Protein AF-G0P465-F1 (afdb_monomer)

InterPro domains:
  IPR036396 Cytochrome P450 superfamily [SSF48264] (34-131)

Foldseek 3Di:
DDDDPVVVVVVVVVVVVVVLVVVVVVVVVVLVVVCVVQPPDPVSVLLVVLVVQLSVLDDPVLVVDPPVVCPDPVVVVSVCSNCVSVVVVVVVVVVVLVVQVVCVVVVVDPLDPDHPDPSSVVVVVVVVCVVVVHPDPPD

Structure (mmCIF, N/CA/C/O backbone):
data_AF-G0P465-F1
#
_entry.id   AF-G0P465-F1
#
loop_
_atom_site.group_PDB
_atom_site.id
_atom_site.type_symbol
_atom_site.label_atom_id
_atom_site.label_alt_id
_atom_site.label_comp_id
_atom_site.label_asym_id
_atom_site.label_entity_id
_atom_site.label_seq_id
_atom_site.pdbx_PDB_ins_code
_atom_site.Cartn_x
_atom_site.Cartn_y
_atom_site.Cartn_z
_atom_site.occupancy
_atom_site.B_iso_or_equiv
_atom_site.auth_seq_id
_atom_site.auth_comp_id
_atom_site.auth_asym_id
_atom_site.auth_atom_id
_atom_site.pdbx_PDB_model_num
ATOM 1 N N . MET A 1 1 ? -2.241 23.022 -38.444 1.00 48.66 1 MET A N 1
ATOM 2 C CA . MET A 1 1 ? -0.806 22.727 -38.229 1.00 48.66 1 MET A CA 1
ATOM 3 C C . MET A 1 1 ? -0.714 21.461 -37.389 1.00 48.66 1 MET A C 1
ATOM 5 O O . MET A 1 1 ? -1.204 21.468 -36.270 1.00 48.66 1 MET A O 1
ATOM 9 N N . SER A 1 2 ? -0.202 20.361 -37.947 1.00 68.50 2 SER A N 1
ATOM 10 C CA . SER A 1 2 ? -0.048 19.092 -37.220 1.00 68.50 2 SER A CA 1
ATOM 11 C C . SER A 1 2 ? 1.245 19.136 -36.409 1.00 68.50 2 SER A C 1
ATOM 13 O O . SER A 1 2 ? 2.313 19.324 -36.987 1.00 68.50 2 SER A O 1
ATOM 15 N N . VAL A 1 3 ? 1.161 18.987 -35.086 1.00 65.38 3 VAL A N 1
ATOM 16 C CA . VAL A 1 3 ? 2.350 18.898 -34.224 1.00 65.38 3 VAL A CA 1
ATOM 17 C C . VAL A 1 3 ? 3.104 17.604 -34.569 1.00 65.38 3 VAL A C 1
ATOM 19 O O . VAL A 1 3 ? 2.461 16.554 -34.671 1.00 65.38 3 VAL A O 1
ATOM 22 N N . PRO A 1 4 ? 4.435 17.637 -34.765 1.00 76.94 4 PRO A N 1
ATOM 23 C CA . PRO A 1 4 ? 5.204 16.438 -35.068 1.00 76.94 4 PRO A CA 1
ATOM 24 C C . PRO A 1 4 ? 5.060 15.392 -33.947 1.00 76.94 4 PRO A C 1
ATOM 26 O O . PRO A 1 4 ? 5.138 15.761 -32.769 1.00 76.94 4 PRO A O 1
ATOM 29 N N . PRO A 1 5 ? 4.916 14.091 -34.267 1.00 69.69 5 PRO A N 1
ATOM 30 C CA . PRO A 1 5 ? 4.766 13.025 -33.270 1.00 69.69 5 PRO A CA 1
ATOM 31 C C . PRO A 1 5 ? 5.869 13.033 -32.204 1.00 69.69 5 PRO A C 1
ATOM 33 O O . PRO A 1 5 ? 5.610 12.788 -31.031 1.00 69.69 5 PRO A O 1
ATOM 36 N N . LEU A 1 6 ? 7.089 13.397 -32.603 1.00 64.69 6 LEU A N 1
ATOM 37 C CA . LEU A 1 6 ? 8.269 13.454 -31.743 1.00 64.69 6 LEU A CA 1
ATOM 38 C C . LEU A 1 6 ? 8.163 14.538 -30.653 1.00 64.69 6 LEU A C 1
ATOM 40 O O . LEU A 1 6 ? 8.525 14.304 -29.504 1.00 64.69 6 LEU A O 1
ATOM 44 N N . VAL A 1 7 ? 7.587 15.698 -30.990 1.00 70.50 7 VAL A N 1
ATOM 45 C CA . VAL A 1 7 ? 7.356 16.803 -30.042 1.00 70.50 7 VAL A CA 1
ATOM 46 C C . VAL A 1 7 ? 6.254 16.430 -29.050 1.00 70.50 7 VAL A C 1
ATOM 48 O O . VAL A 1 7 ? 6.378 16.692 -27.856 1.00 70.50 7 VAL A O 1
ATOM 51 N N . ARG A 1 8 ? 5.207 15.742 -29.521 1.00 67.00 8 ARG A N 1
ATOM 52 C CA . ARG A 1 8 ? 4.121 15.244 -28.666 1.00 67.00 8 ARG A CA 1
ATOM 53 C C . ARG A 1 8 ? 4.623 14.215 -27.646 1.00 67.00 8 ARG A C 1
ATOM 55 O O . ARG A 1 8 ? 4.277 14.319 -26.475 1.00 67.00 8 ARG A O 1
ATOM 62 N N . MET A 1 9 ? 5.483 13.284 -28.065 1.00 67.75 9 MET A N 1
ATOM 63 C CA . MET A 1 9 ? 6.105 12.315 -27.153 1.00 67.75 9 MET A CA 1
ATOM 64 C C . MET A 1 9 ? 7.031 12.992 -26.137 1.00 67.75 9 MET A C 1
ATOM 66 O O . MET A 1 9 ? 6.984 12.654 -24.959 1.00 67.75 9 MET A O 1
ATOM 70 N N . SER A 1 10 ? 7.814 13.990 -26.559 1.00 73.94 10 SER A N 1
ATOM 71 C CA . SER A 1 10 ? 8.718 14.724 -25.664 1.00 73.94 10 SER A CA 1
ATOM 72 C C . SER A 1 10 ? 7.981 15.499 -24.567 1.00 73.94 10 SER A C 1
ATOM 74 O O . SER A 1 10 ? 8.428 15.494 -23.424 1.00 73.94 10 SER A O 1
ATOM 76 N N . VAL A 1 11 ? 6.864 16.158 -24.895 1.00 73.38 11 VAL A N 1
ATOM 77 C CA . VAL A 1 11 ? 6.063 16.915 -23.915 1.00 73.38 11 VAL A CA 1
ATOM 78 C C . VAL A 1 11 ? 5.332 15.975 -22.955 1.00 73.38 11 VAL A C 1
ATOM 80 O O . VAL A 1 11 ? 5.295 16.224 -21.753 1.00 73.38 11 VAL A O 1
ATOM 83 N N . CYS A 1 12 ? 4.787 14.861 -23.454 1.00 68.44 12 CYS A N 1
ATOM 84 C CA . CYS A 1 12 ? 4.195 13.841 -22.588 1.00 68.44 12 CYS A CA 1
ATOM 85 C C . CYS A 1 12 ? 5.230 13.263 -21.616 1.00 68.44 12 CYS A C 1
ATOM 87 O O . CYS A 1 12 ? 4.923 13.086 -20.440 1.00 68.44 12 CYS A O 1
ATOM 89 N N . LEU A 1 13 ? 6.459 13.031 -22.083 1.00 70.06 13 LEU A N 1
ATOM 90 C CA . LEU A 1 13 ? 7.542 12.520 -21.254 1.00 70.06 13 LEU A CA 1
ATOM 91 C C . LEU A 1 13 ? 7.952 13.505 -20.155 1.00 70.06 13 LEU A C 1
ATOM 93 O O . LEU A 1 13 ? 8.136 13.095 -19.012 1.00 70.06 13 LEU A O 1
ATOM 97 N N . SER A 1 14 ? 8.063 14.798 -20.466 1.00 75.31 14 SER A N 1
ATOM 98 C CA . SER A 1 14 ? 8.484 15.803 -19.486 1.00 75.31 14 SER A CA 1
ATOM 99 C C . SER A 1 14 ? 7.431 16.053 -18.404 1.00 75.31 14 SER A C 1
ATOM 101 O O . SER A 1 14 ? 7.775 16.096 -17.223 1.00 75.31 14 SER A O 1
ATOM 103 N N . VAL A 1 15 ? 6.151 16.163 -18.778 1.00 74.69 15 VAL A N 1
ATOM 104 C CA . VAL A 1 15 ? 5.042 16.325 -17.818 1.00 74.69 15 VAL A CA 1
ATOM 105 C C . VAL A 1 15 ? 4.943 15.102 -16.907 1.00 74.69 15 VAL A C 1
ATOM 107 O O . VAL A 1 15 ? 4.776 15.234 -15.697 1.00 74.69 15 VAL A O 1
ATOM 110 N N . PHE A 1 16 ? 5.109 13.911 -17.476 1.00 69.81 16 PHE A N 1
ATOM 111 C CA . PHE A 1 16 ? 5.054 12.663 -16.733 1.00 69.81 16 PHE A CA 1
ATOM 112 C C . PHE A 1 16 ? 6.233 12.505 -15.759 1.00 69.81 16 PHE A C 1
ATOM 114 O O . PHE A 1 16 ? 6.017 12.235 -14.580 1.00 69.81 16 PHE A O 1
ATOM 121 N N . MET A 1 17 ? 7.471 12.740 -16.210 1.00 71.62 17 MET A N 1
ATOM 122 C CA . MET A 1 17 ? 8.647 12.669 -15.334 1.00 71.62 17 MET A CA 1
ATOM 123 C C . MET A 1 17 ? 8.564 13.686 -14.199 1.00 71.62 17 MET A C 1
ATOM 125 O O . MET A 1 17 ? 8.941 13.378 -13.070 1.00 71.62 17 MET A O 1
ATOM 129 N N . SER A 1 18 ? 8.005 14.868 -14.472 1.00 78.62 18 SER A N 1
ATOM 130 C CA . SER A 1 18 ? 7.715 15.857 -13.437 1.00 78.62 18 SER A CA 1
ATOM 131 C C . SER A 1 18 ? 6.686 15.355 -12.419 1.00 78.62 18 SER A C 1
ATOM 133 O O . SER A 1 18 ? 6.845 15.637 -11.235 1.00 78.62 18 SER A O 1
ATOM 135 N N . GLY A 1 19 ? 5.656 14.622 -12.854 1.00 7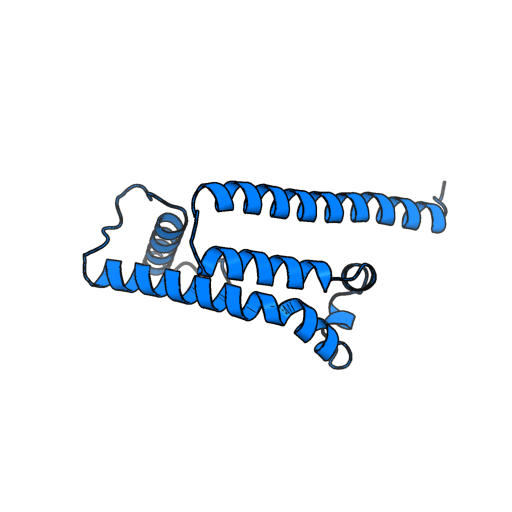6.69 19 GLY A N 1
ATOM 136 C CA . GLY A 1 19 ? 4.655 14.016 -11.973 1.00 76.69 19 GLY A CA 1
ATOM 137 C C . GLY A 1 19 ? 5.212 12.873 -11.121 1.00 76.69 19 GLY A C 1
ATOM 138 O O . GLY A 1 19 ? 4.944 12.798 -9.928 1.00 76.69 19 GLY A O 1
ATOM 139 N N . CYS A 1 20 ? 6.040 12.000 -11.692 1.00 71.50 20 CYS A N 1
ATOM 140 C CA . CYS A 1 20 ? 6.677 10.930 -10.922 1.00 71.50 20 CYS A CA 1
ATOM 141 C C . CYS A 1 20 ? 7.642 11.480 -9.877 1.00 71.50 20 CYS A C 1
ATOM 143 O O . CYS A 1 20 ? 7.604 11.058 -8.726 1.00 71.50 20 CYS A O 1
ATOM 145 N N . LEU A 1 21 ? 8.473 12.452 -10.260 1.00 72.62 21 LEU A N 1
ATOM 146 C CA . LEU A 1 21 ? 9.383 13.109 -9.328 1.00 72.62 21 LEU A CA 1
ATOM 147 C C . LEU A 1 21 ? 8.616 13.832 -8.219 1.00 72.62 21 LEU A C 1
ATOM 149 O O . LEU A 1 21 ? 9.017 13.735 -7.064 1.00 72.62 21 LEU A O 1
ATOM 153 N N . SER A 1 22 ? 7.506 14.507 -8.534 1.00 79.56 22 SER A N 1
ATOM 154 C CA . SER A 1 22 ? 6.717 15.201 -7.515 1.00 79.56 22 SER A CA 1
ATOM 155 C C . SER A 1 22 ? 6.065 14.234 -6.526 1.00 79.56 22 SER A C 1
ATOM 157 O O . SER A 1 22 ? 6.124 14.491 -5.328 1.00 79.56 22 SER A O 1
ATOM 159 N N . VAL A 1 23 ? 5.517 13.105 -6.989 1.00 78.69 23 VAL A N 1
ATOM 160 C CA . VAL A 1 23 ? 4.943 12.073 -6.109 1.00 78.69 23 VAL A CA 1
ATOM 161 C C . VAL A 1 23 ? 6.023 11.429 -5.244 1.00 78.69 23 VAL A C 1
ATOM 163 O O . VAL A 1 23 ? 5.841 11.334 -4.034 1.00 78.69 23 VAL A O 1
ATOM 166 N N . SER A 1 24 ? 7.162 11.039 -5.822 1.00 73.94 24 SER A N 1
ATOM 167 C CA . SER A 1 24 ? 8.259 10.431 -5.059 1.00 73.94 24 SER A CA 1
ATOM 168 C C . SER A 1 24 ? 8.813 11.383 -3.998 1.00 73.94 24 SER A C 1
ATOM 170 O O . SER A 1 24 ? 8.989 10.985 -2.848 1.00 73.94 24 SER A O 1
ATOM 172 N N . LEU A 1 25 ? 9.024 12.657 -4.348 1.00 77.62 25 LEU A N 1
ATOM 173 C CA . LEU A 1 25 ? 9.469 13.683 -3.400 1.00 77.62 25 LEU A CA 1
ATOM 174 C C . LEU A 1 25 ? 8.419 13.950 -2.319 1.00 77.62 25 LEU A C 1
ATOM 176 O O . LEU A 1 25 ? 8.771 14.078 -1.149 1.00 77.62 25 LEU A O 1
ATOM 180 N N . TYR A 1 26 ? 7.137 13.999 -2.689 1.00 82.19 26 TYR A N 1
ATOM 181 C CA . TYR A 1 26 ? 6.044 14.187 -1.740 1.00 82.19 26 TYR A CA 1
ATOM 182 C C . TYR A 1 26 ? 5.981 13.041 -0.729 1.00 82.19 26 TYR A C 1
ATOM 184 O O . TYR A 1 26 ? 6.005 13.291 0.471 1.00 82.19 26 TYR A O 1
ATOM 192 N N . VAL A 1 27 ? 5.983 11.790 -1.197 1.00 80.50 27 VAL A N 1
ATOM 193 C CA . VAL A 1 27 ? 5.951 10.606 -0.326 1.00 80.50 27 VAL A CA 1
ATOM 194 C C . VAL A 1 27 ? 7.168 10.573 0.595 1.00 80.50 27 VAL A C 1
ATOM 196 O O . VAL A 1 27 ? 7.028 10.287 1.784 1.00 80.50 27 VAL A O 1
ATOM 199 N N . GLN A 1 28 ? 8.354 10.904 0.081 1.00 78.88 28 GLN A N 1
ATOM 200 C CA . GLN A 1 28 ? 9.572 10.940 0.883 1.00 78.88 28 GLN A CA 1
ATOM 201 C C . GLN A 1 28 ? 9.519 12.025 1.967 1.00 78.88 28 GLN A C 1
ATOM 203 O O . GLN A 1 28 ? 9.818 11.743 3.127 1.00 78.88 28 GLN A O 1
ATOM 208 N N . MET A 1 29 ? 9.052 13.228 1.625 1.00 80.62 29 MET A N 1
ATOM 209 C CA . MET A 1 29 ? 8.854 14.322 2.579 1.00 80.62 29 MET A CA 1
ATOM 210 C C . MET A 1 29 ? 7.795 13.974 3.641 1.00 80.62 29 MET A C 1
ATOM 212 O O . MET A 1 29 ? 7.987 14.235 4.832 1.00 80.62 29 MET A O 1
ATOM 216 N N . SER A 1 30 ? 6.690 13.339 3.240 1.00 82.88 30 SER A N 1
ATOM 217 C CA . SER A 1 30 ? 5.665 12.849 4.167 1.00 82.88 30 SER A CA 1
ATOM 218 C C . SER A 1 30 ? 6.222 11.793 5.120 1.00 82.88 30 SER A C 1
ATOM 220 O O . SER A 1 30 ? 5.974 11.870 6.320 1.00 82.88 30 SER A O 1
ATOM 222 N N . LEU A 1 31 ? 7.018 10.842 4.624 1.00 80.75 31 LEU A N 1
ATOM 223 C CA . LEU A 1 31 ? 7.659 9.829 5.463 1.00 80.75 31 LEU A CA 1
ATOM 224 C C . LEU A 1 31 ? 8.631 10.448 6.468 1.00 80.75 31 LEU A C 1
ATOM 226 O O . LEU A 1 31 ? 8.641 10.040 7.623 1.00 80.75 31 LEU A O 1
ATOM 230 N N . GLU A 1 32 ? 9.425 11.441 6.076 1.00 80.69 32 GLU A N 1
ATOM 231 C CA . GLU A 1 32 ? 10.311 12.136 7.018 1.00 80.69 32 GLU A CA 1
ATOM 232 C C . GLU A 1 32 ? 9.528 12.878 8.105 1.00 80.69 32 GLU A C 1
ATOM 234 O O . GLU A 1 32 ? 9.887 12.805 9.278 1.00 80.69 32 GLU A O 1
ATOM 239 N N . THR A 1 33 ? 8.407 13.503 7.746 1.00 78.69 33 THR A N 1
ATOM 240 C CA . THR A 1 33 ? 7.524 14.168 8.715 1.00 78.69 33 THR A CA 1
ATOM 241 C C . THR A 1 33 ? 6.925 13.168 9.707 1.00 78.69 33 THR A C 1
ATOM 243 O O . THR A 1 33 ? 6.939 13.399 10.914 1.00 78.69 33 THR A O 1
ATOM 246 N N . ILE A 1 34 ? 6.448 12.019 9.220 1.00 78.06 34 ILE A N 1
ATOM 247 C CA . ILE A 1 34 ? 5.888 10.958 10.070 1.00 78.06 34 ILE A CA 1
ATOM 248 C C . ILE A 1 34 ? 6.989 10.327 10.939 1.00 78.06 34 ILE A C 1
ATOM 250 O O . ILE A 1 34 ? 6.754 10.024 12.105 1.00 78.06 34 ILE A O 1
ATOM 254 N N . SER A 1 35 ? 8.221 10.218 10.436 1.00 76.62 35 SER A N 1
ATOM 255 C CA . SER A 1 35 ? 9.367 9.704 11.199 1.00 76.62 35 SER A CA 1
ATOM 256 C C . SER A 1 35 ? 9.656 10.501 12.470 1.00 76.62 35 SER A C 1
ATOM 258 O O . SER A 1 35 ? 10.175 9.935 13.430 1.00 76.62 35 SER A O 1
ATOM 260 N N . LEU A 1 36 ? 9.338 11.798 12.483 1.00 73.44 36 LEU A N 1
ATOM 261 C CA . LEU A 1 36 ? 9.486 12.644 13.667 1.00 73.44 36 LEU A CA 1
ATOM 262 C C . LEU A 1 36 ? 8.424 12.333 14.729 1.00 73.44 36 LEU A C 1
ATOM 264 O O . LEU A 1 36 ? 8.715 12.426 15.917 1.00 73.44 36 LEU A O 1
ATOM 268 N N . ALA A 1 37 ? 7.220 11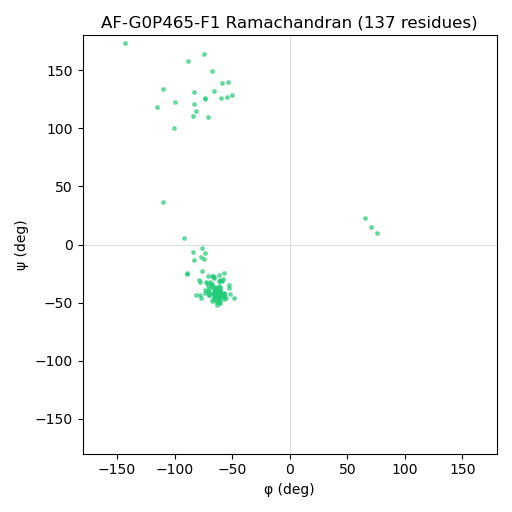.934 14.314 1.00 73.69 37 ALA A N 1
ATOM 269 C CA . ALA A 1 37 ? 6.135 11.561 15.219 1.00 73.69 37 ALA A CA 1
ATOM 270 C C . ALA A 1 37 ? 6.292 10.137 15.789 1.00 73.69 37 ALA A C 1
ATOM 272 O O . ALA A 1 37 ? 5.881 9.882 16.917 1.00 73.69 37 ALA A O 1
ATOM 273 N N . PHE A 1 38 ? 6.911 9.225 15.033 1.00 73.94 38 PHE A N 1
ATOM 274 C CA . PHE A 1 38 ? 7.060 7.803 15.377 1.00 73.94 38 PHE A CA 1
ATOM 275 C C . PHE A 1 38 ? 8.508 7.418 15.724 1.00 73.94 38 PHE A C 1
ATOM 277 O O . PHE A 1 38 ? 8.970 6.329 15.376 1.00 73.94 38 PHE A O 1
ATOM 284 N N . GLN A 1 39 ? 9.254 8.310 16.387 1.00 64.75 39 GLN A N 1
ATOM 285 C CA . GLN A 1 39 ? 10.639 8.028 16.778 1.00 64.75 39 GLN A CA 1
ATOM 286 C C . GLN A 1 39 ? 10.746 6.674 17.506 1.00 64.75 39 GLN A C 1
ATOM 288 O O . GLN A 1 39 ? 10.043 6.432 18.485 1.00 64.75 39 GLN A O 1
ATOM 293 N N . ASN A 1 40 ? 11.671 5.820 17.045 1.00 66.50 40 ASN A N 1
ATOM 294 C CA . ASN A 1 40 ? 11.956 4.480 17.582 1.00 66.50 40 ASN A CA 1
ATOM 295 C C . ASN A 1 40 ? 10.887 3.388 17.337 1.00 66.50 40 ASN A C 1
ATOM 297 O O . ASN A 1 40 ? 10.951 2.325 17.960 1.00 66.50 40 ASN A O 1
ATOM 301 N N . ASP A 1 41 ? 9.934 3.591 16.422 1.00 80.25 41 ASP A N 1
ATOM 302 C CA . ASP A 1 41 ? 8.997 2.533 16.028 1.00 80.25 41 ASP A CA 1
ATOM 303 C C . ASP A 1 41 ? 9.599 1.616 14.944 1.00 80.25 41 ASP A C 1
ATOM 305 O O . ASP A 1 41 ? 9.748 1.979 13.775 1.00 80.25 41 ASP A O 1
ATOM 309 N N . GLN A 1 42 ? 9.891 0.369 15.320 1.00 84.94 42 GLN A N 1
ATOM 310 C CA . GLN A 1 42 ? 10.439 -0.644 14.413 1.00 84.94 42 GLN A CA 1
ATOM 311 C C . GLN A 1 42 ? 9.511 -0.958 13.218 1.00 84.94 42 GLN A C 1
ATOM 313 O O . GLN A 1 42 ? 9.988 -1.314 12.135 1.00 84.94 42 GLN A O 1
ATOM 318 N N . ASN A 1 43 ? 8.187 -0.849 13.381 1.00 82.44 43 ASN A N 1
ATOM 319 C CA . ASN A 1 43 ? 7.247 -1.008 12.271 1.00 82.44 43 ASN A CA 1
ATOM 320 C C . ASN A 1 43 ? 7.332 0.177 11.316 1.00 82.44 43 ASN A C 1
ATOM 322 O O . ASN A 1 43 ? 7.218 -0.025 10.108 1.00 82.44 43 ASN A O 1
ATOM 326 N N . PHE A 1 44 ? 7.560 1.385 11.828 1.00 83.94 44 PHE A N 1
ATOM 327 C CA . PHE A 1 44 ? 7.729 2.563 10.988 1.00 83.94 44 PHE A CA 1
ATOM 328 C C . PHE A 1 44 ? 9.001 2.470 10.131 1.00 83.94 44 PHE A C 1
ATOM 330 O O . PHE A 1 44 ? 8.948 2.684 8.919 1.00 83.94 44 PHE A O 1
ATOM 337 N N . ASP A 1 45 ? 10.120 2.031 10.707 1.00 85.44 45 ASP A N 1
ATOM 338 C CA . ASP A 1 45 ? 11.357 1.812 9.945 1.00 85.44 45 ASP A CA 1
ATOM 339 C C . ASP A 1 45 ? 11.178 0.746 8.855 1.00 85.44 45 ASP A C 1
ATOM 341 O O . ASP A 1 45 ? 11.629 0.893 7.710 1.00 85.44 45 ASP A O 1
ATOM 345 N N . LYS A 1 46 ? 10.460 -0.333 9.183 1.00 86.88 46 LYS A N 1
ATOM 346 C CA . LYS A 1 46 ? 10.133 -1.396 8.229 1.00 86.88 46 LYS A CA 1
ATOM 347 C C . LYS A 1 46 ? 9.157 -0.923 7.144 1.00 86.88 46 LYS A C 1
ATOM 349 O O . LYS A 1 46 ? 9.297 -1.335 5.993 1.00 86.88 46 LYS A O 1
ATOM 354 N N . LEU A 1 47 ? 8.227 -0.028 7.473 1.00 86.06 47 LEU A N 1
ATOM 355 C CA . LEU A 1 47 ? 7.334 0.639 6.523 1.00 86.06 47 LEU A CA 1
ATOM 356 C C . LEU A 1 47 ? 8.115 1.510 5.546 1.00 86.06 47 LEU A C 1
ATOM 358 O O . LEU A 1 47 ? 7.985 1.318 4.338 1.00 86.06 47 LEU A O 1
ATOM 362 N N . LYS A 1 48 ? 8.980 2.391 6.054 1.00 85.62 48 LYS A N 1
ATOM 363 C CA . LYS A 1 48 ? 9.861 3.225 5.232 1.00 85.62 48 LYS A CA 1
ATOM 364 C C . LYS A 1 48 ? 10.716 2.371 4.297 1.00 85.62 48 LYS A C 1
ATOM 366 O O . LYS A 1 48 ? 10.763 2.629 3.100 1.00 85.62 48 LYS A O 1
ATOM 371 N N . THR A 1 49 ? 11.315 1.301 4.820 1.00 88.12 49 THR A N 1
ATOM 372 C CA . THR A 1 49 ? 12.162 0.390 4.037 1.00 88.12 49 THR A CA 1
ATOM 373 C C . THR A 1 49 ? 11.392 -0.305 2.915 1.00 88.12 49 THR A C 1
ATOM 375 O O . THR A 1 49 ? 11.890 -0.402 1.795 1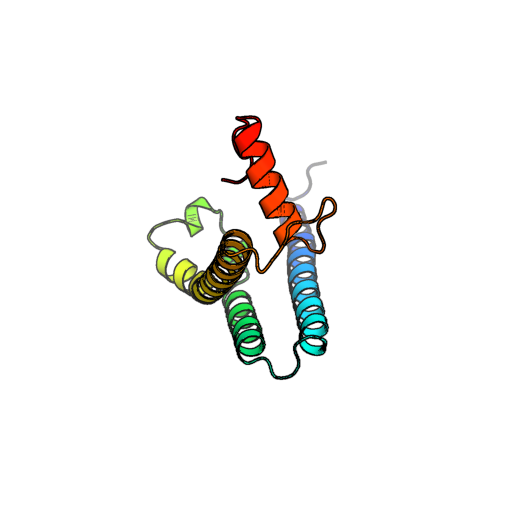.00 88.12 49 THR A O 1
ATOM 378 N N . ASN A 1 50 ? 10.186 -0.808 3.191 1.00 86.62 50 ASN A N 1
ATOM 379 C CA . ASN A 1 50 ? 9.375 -1.474 2.172 1.00 86.62 50 ASN A CA 1
ATOM 380 C C . ASN A 1 50 ? 8.853 -0.490 1.117 1.00 86.62 50 ASN A C 1
ATOM 382 O O . ASN A 1 50 ? 8.864 -0.821 -0.066 1.00 86.62 50 ASN A O 1
ATOM 386 N N . LEU A 1 51 ? 8.475 0.730 1.514 1.00 82.69 51 LEU A N 1
ATOM 387 C CA . LEU A 1 51 ? 8.082 1.783 0.576 1.00 82.69 51 LEU A CA 1
ATOM 388 C C . LEU A 1 51 ? 9.238 2.172 -0.347 1.00 82.69 51 LEU A C 1
ATOM 390 O O . LEU A 1 51 ? 9.069 2.156 -1.564 1.00 82.69 51 LEU A O 1
ATOM 394 N N . SER A 1 52 ? 10.423 2.443 0.207 1.00 83.75 52 SER A N 1
ATOM 395 C CA . SER A 1 52 ? 11.616 2.751 -0.589 1.00 83.75 52 SER A CA 1
ATOM 396 C C . SER A 1 52 ? 11.946 1.628 -1.569 1.00 83.75 52 SER A C 1
ATOM 398 O O . SER A 1 52 ? 12.128 1.901 -2.749 1.00 83.75 52 SER A O 1
ATOM 400 N N . LYS A 1 53 ? 11.912 0.361 -1.132 1.00 84.50 53 LYS A N 1
ATOM 401 C CA . LYS A 1 53 ? 12.131 -0.788 -2.025 1.00 84.50 53 LYS A CA 1
ATOM 402 C C . LYS A 1 53 ? 11.105 -0.869 -3.154 1.00 84.50 53 LYS A C 1
ATOM 404 O O . LYS A 1 53 ? 11.482 -1.182 -4.277 1.00 84.50 53 LYS A O 1
ATOM 409 N N . GLY A 1 54 ? 9.831 -0.587 -2.879 1.00 80.31 54 GLY A N 1
ATOM 410 C CA . GLY A 1 54 ? 8.786 -0.547 -3.905 1.00 80.31 54 GLY A CA 1
ATOM 411 C C . GLY A 1 54 ? 9.063 0.516 -4.972 1.00 80.31 54 GLY A C 1
ATOM 412 O O . GLY A 1 54 ? 8.989 0.218 -6.163 1.00 80.31 54 GLY A O 1
ATOM 413 N N . PHE A 1 55 ? 9.454 1.724 -4.552 1.00 78.06 55 PHE A N 1
ATOM 414 C CA . PHE A 1 55 ? 9.757 2.832 -5.465 1.00 78.06 55 PHE A CA 1
ATOM 415 C C . PHE A 1 55 ? 11.082 2.668 -6.220 1.00 78.06 55 PHE A C 1
ATOM 417 O O . PHE A 1 55 ? 11.152 2.972 -7.409 1.00 78.06 55 PHE A O 1
ATOM 424 N N . GLU A 1 56 ? 12.127 2.156 -5.573 1.00 77.94 56 GLU A N 1
ATOM 425 C CA . GLU A 1 56 ? 13.405 1.845 -6.229 1.00 77.94 56 GLU A CA 1
ATOM 426 C C . GLU A 1 56 ? 13.238 0.732 -7.265 1.00 77.94 56 GLU A C 1
ATOM 428 O O . GLU A 1 56 ? 13.836 0.770 -8.341 1.00 77.94 56 GLU A O 1
ATOM 433 N N . ASN A 1 57 ? 12.373 -0.238 -6.963 1.00 77.38 57 ASN A N 1
ATOM 434 C CA . ASN A 1 57 ? 12.043 -1.302 -7.889 1.00 77.38 57 ASN A CA 1
ATOM 435 C C . ASN A 1 57 ? 11.076 -0.854 -8.983 1.00 77.38 57 ASN A C 1
ATOM 437 O O . ASN A 1 57 ? 10.923 -1.623 -9.921 1.00 77.38 57 ASN A O 1
ATOM 441 N N . THR A 1 58 ? 10.436 0.318 -8.946 1.00 74.06 58 THR A N 1
ATOM 442 C CA . THR A 1 58 ? 9.675 0.829 -10.103 1.00 74.06 58 THR A CA 1
ATOM 443 C C . THR A 1 58 ? 10.606 1.494 -11.110 1.00 74.06 58 THR A C 1
ATOM 445 O O . THR A 1 58 ? 11.216 2.523 -10.839 1.00 74.06 58 THR A O 1
ATOM 448 N N . GLY A 1 59 ? 10.717 0.907 -12.301 1.00 69.44 59 GLY A N 1
ATOM 449 C CA . GLY A 1 59 ? 11.513 1.458 -13.389 1.00 69.44 59 GLY A CA 1
ATOM 450 C C . GLY A 1 59 ? 10.702 2.418 -14.255 1.00 69.44 59 GLY A C 1
ATOM 451 O O . GLY A 1 59 ? 9.483 2.312 -14.360 1.00 69.44 59 GLY A O 1
ATOM 452 N N . PHE A 1 60 ? 11.397 3.311 -14.962 1.00 66.69 60 PHE A N 1
ATOM 453 C CA . PHE A 1 60 ? 10.797 4.217 -15.949 1.00 66.69 60 PHE A CA 1
ATOM 454 C C . PHE A 1 60 ? 9.872 3.479 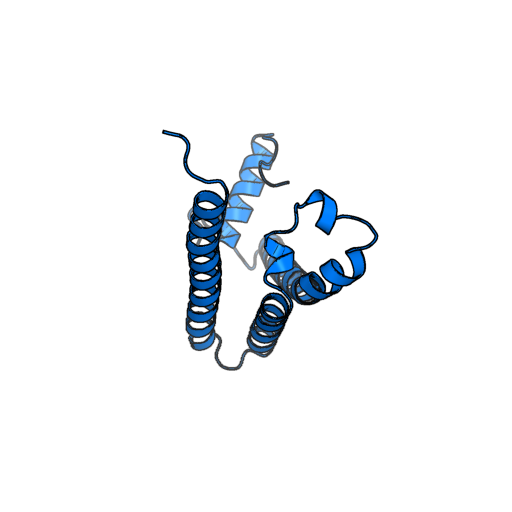-16.931 1.00 66.69 60 PHE A C 1
ATOM 456 O O . PHE A 1 60 ? 8.739 3.895 -17.151 1.00 66.69 60 PHE A O 1
ATOM 463 N N . LEU A 1 61 ? 10.323 2.341 -17.473 1.00 65.31 61 LEU A N 1
ATOM 464 C CA . LEU A 1 61 ? 9.564 1.562 -18.455 1.00 65.31 61 LEU A CA 1
ATOM 465 C C . LEU A 1 61 ? 8.290 0.930 -17.885 1.00 65.31 61 LEU A C 1
ATOM 467 O O . LEU A 1 61 ? 7.344 0.749 -18.646 1.00 65.31 61 LEU A O 1
ATOM 471 N N . ASP A 1 62 ? 8.236 0.637 -16.583 1.00 68.56 62 ASP A N 1
ATOM 472 C CA . ASP A 1 62 ? 7.048 0.036 -15.968 1.00 68.56 62 ASP A CA 1
ATOM 473 C C . ASP A 1 62 ? 5.870 1.009 -15.968 1.00 68.56 62 ASP A C 1
ATOM 475 O O . ASP A 1 62 ? 4.726 0.582 -16.035 1.00 68.56 62 ASP A O 1
ATOM 479 N N . ILE A 1 63 ? 6.129 2.318 -15.958 1.00 67.94 63 ILE A N 1
ATOM 480 C CA . ILE A 1 63 ? 5.060 3.316 -15.890 1.00 67.94 63 ILE A CA 1
ATOM 481 C C . ILE A 1 63 ? 4.554 3.731 -17.283 1.00 67.94 63 ILE A C 1
ATOM 483 O O . ILE A 1 63 ? 3.393 4.104 -17.435 1.00 67.94 63 ILE A O 1
ATOM 487 N N . PHE A 1 64 ? 5.387 3.610 -18.325 1.00 70.19 64 PHE A N 1
ATOM 488 C CA . PHE A 1 64 ? 4.950 3.787 -19.722 1.00 70.19 64 PHE A CA 1
ATOM 489 C C . PHE A 1 64 ? 4.312 2.537 -20.318 1.00 70.19 64 PHE A C 1
ATOM 491 O O . PHE A 1 64 ? 3.716 2.600 -21.396 1.00 70.19 64 PHE A O 1
ATOM 498 N N . CYS A 1 65 ? 4.466 1.394 -19.656 1.00 69.56 65 CYS A N 1
ATOM 499 C CA . CYS A 1 65 ? 3.916 0.152 -20.144 1.00 69.56 65 CYS A CA 1
ATOM 500 C C . CYS A 1 65 ? 2.390 0.164 -19.950 1.00 69.56 65 CYS A C 1
ATOM 502 O O . CYS A 1 65 ? 1.906 0.382 -18.838 1.00 69.56 65 CYS A O 1
ATOM 504 N N . PRO A 1 66 ? 1.595 -0.066 -21.007 1.00 76.88 66 PRO A N 1
ATOM 505 C CA . PRO A 1 66 ? 0.156 -0.199 -20.864 1.00 76.88 66 PRO A CA 1
ATOM 506 C C . PRO A 1 66 ? -0.208 -1.263 -19.820 1.00 76.88 66 PRO A C 1
ATOM 508 O O . PRO A 1 66 ? 0.380 -2.345 -19.798 1.00 76.88 66 PRO A O 1
ATOM 511 N N . VAL A 1 67 ? -1.231 -0.989 -19.004 1.00 73.50 67 VAL A N 1
ATOM 512 C CA . VAL A 1 67 ? -1.650 -1.860 -17.886 1.00 73.50 67 VAL A CA 1
ATOM 513 C C . VAL A 1 67 ? -1.890 -3.309 -18.328 1.00 73.50 67 VAL A C 1
ATOM 515 O O . VAL A 1 67 ? -1.500 -4.236 -17.627 1.00 73.50 67 VAL A O 1
ATOM 518 N N . HIS A 1 68 ? -2.439 -3.524 -19.526 1.00 77.50 68 HIS A N 1
ATOM 519 C CA . HIS A 1 68 ? -2.677 -4.863 -20.076 1.00 77.50 68 HIS A CA 1
ATOM 520 C C . HIS A 1 68 ? -1.387 -5.653 -20.369 1.00 77.50 68 HIS A C 1
ATOM 522 O O . HIS A 1 68 ? -1.391 -6.880 -20.300 1.00 77.50 68 HIS A O 1
ATOM 528 N N . ILE A 1 69 ? -0.283 -4.969 -20.686 1.00 81.00 69 ILE A N 1
ATOM 529 C CA . ILE A 1 69 ? 1.028 -5.599 -20.878 1.00 81.00 69 ILE A CA 1
ATOM 530 C C . ILE A 1 69 ? 1.632 -5.918 -19.513 1.00 81.00 69 ILE A C 1
ATOM 532 O O . ILE A 1 69 ? 2.058 -7.050 -19.291 1.00 81.00 69 ILE A O 1
ATOM 536 N N . LEU A 1 70 ? 1.584 -4.972 -18.572 1.00 74.88 70 LEU A N 1
ATOM 537 C CA . LEU A 1 70 ? 2.062 -5.180 -17.202 1.00 74.88 70 LEU A CA 1
ATOM 538 C C . LEU A 1 70 ? 1.358 -6.354 -16.511 1.00 74.88 70 LEU A C 1
ATOM 540 O O . LEU A 1 70 ? 2.017 -7.165 -15.873 1.00 74.88 70 LEU A O 1
ATOM 544 N N . GLN A 1 71 ? 0.039 -6.478 -16.685 1.00 77.19 71 GLN A N 1
ATOM 545 C CA . GLN A 1 71 ? -0.783 -7.557 -16.120 1.00 77.19 71 GLN A CA 1
ATOM 546 C C . GLN A 1 71 ? -0.636 -8.898 -16.854 1.00 77.19 71 GLN A C 1
ATOM 548 O O . GLN A 1 71 ? -1.249 -9.898 -16.470 1.00 77.19 71 GLN A O 1
ATOM 553 N N . SER A 1 72 ? 0.151 -8.951 -17.930 1.00 85.81 72 SER A N 1
ATOM 554 C CA . SER A 1 72 ? 0.387 -10.202 -18.639 1.00 85.81 72 SER A CA 1
ATOM 555 C C . SER A 1 72 ? 1.189 -11.179 -17.775 1.00 85.81 72 SER A C 1
ATOM 557 O O . SER A 1 72 ? 2.062 -10.804 -16.991 1.00 85.81 72 SER A O 1
ATOM 559 N N . LYS A 1 73 ? 0.952 -12.482 -17.969 1.00 84.31 73 LYS A N 1
ATOM 560 C CA . LYS A 1 73 ? 1.652 -13.544 -17.224 1.00 84.31 73 LYS A CA 1
ATOM 561 C C . LYS A 1 73 ? 3.180 -13.483 -17.367 1.00 84.31 73 LYS A C 1
ATOM 563 O O . LYS A 1 73 ? 3.880 -13.981 -16.493 1.00 84.31 73 LYS A O 1
ATOM 568 N N . TRP A 1 74 ? 3.692 -12.883 -18.444 1.00 84.19 74 TRP A N 1
ATOM 569 C CA . TRP A 1 74 ? 5.127 -12.764 -18.704 1.00 84.19 74 TRP A CA 1
ATOM 570 C C . TRP A 1 74 ? 5.801 -11.660 -17.877 1.00 84.19 74 TRP A C 1
ATOM 572 O O . TRP A 1 74 ? 6.940 -11.846 -17.470 1.00 84.19 74 TRP A O 1
ATOM 582 N N . LEU A 1 75 ? 5.105 -10.560 -17.563 1.00 84.06 75 LEU A N 1
ATOM 583 C CA . LEU A 1 75 ? 5.615 -9.510 -16.664 1.00 84.06 75 LEU A CA 1
ATOM 584 C C . LEU A 1 75 ? 5.228 -9.735 -15.199 1.00 84.06 75 LEU A C 1
ATOM 586 O O . LEU A 1 75 ? 5.559 -8.915 -14.345 1.00 84.06 75 LEU A O 1
ATOM 590 N N . LYS A 1 76 ? 4.591 -10.865 -14.875 1.00 83.25 76 LYS A N 1
ATOM 591 C CA . LYS A 1 76 ? 4.187 -11.166 -13.500 1.00 83.25 76 LYS A CA 1
ATOM 592 C C . LYS A 1 76 ? 5.369 -11.148 -12.527 1.00 83.25 76 LYS A C 1
ATOM 594 O O . LYS A 1 76 ? 5.270 -10.523 -11.485 1.00 83.25 76 LYS A O 1
ATOM 599 N N . TRP A 1 77 ? 6.517 -11.721 -12.898 1.00 84.69 77 TRP A N 1
ATOM 600 C CA . TRP A 1 77 ? 7.727 -11.689 -12.057 1.00 84.69 77 TRP A CA 1
ATOM 601 C C . TRP A 1 77 ? 8.193 -10.257 -11.739 1.00 84.69 77 TRP A C 1
ATOM 603 O O . TRP A 1 77 ? 8.744 -10.000 -10.671 1.00 84.69 77 TRP A O 1
ATOM 613 N N . ARG A 1 78 ? 7.961 -9.319 -12.667 1.00 83.62 78 ARG A N 1
ATOM 614 C CA . ARG A 1 78 ? 8.317 -7.908 -12.528 1.00 83.62 78 ARG A CA 1
ATOM 615 C C . ARG A 1 78 ? 7.325 -7.172 -11.633 1.00 83.62 78 ARG A C 1
ATOM 617 O O . ARG A 1 78 ? 7.757 -6.408 -10.773 1.00 83.62 78 ARG A O 1
ATOM 624 N N . GLN A 1 79 ? 6.027 -7.426 -11.818 1.00 82.12 79 GLN A N 1
ATOM 625 C CA . GLN A 1 79 ? 4.977 -6.919 -10.935 1.00 82.12 79 GLN A CA 1
ATOM 626 C C . GLN A 1 79 ? 5.159 -7.433 -9.509 1.00 82.12 79 GLN A C 1
ATOM 628 O O . GLN A 1 79 ? 5.158 -6.630 -8.583 1.00 82.12 79 GLN A O 1
ATOM 633 N N . ASP A 1 80 ? 5.393 -8.732 -9.337 1.00 83.88 80 ASP A N 1
ATOM 634 C CA . ASP A 1 80 ? 5.604 -9.344 -8.027 1.00 83.88 80 ASP A CA 1
ATOM 635 C C . ASP A 1 80 ? 6.792 -8.668 -7.311 1.00 83.88 80 ASP A C 1
ATOM 637 O O . ASP A 1 80 ? 6.670 -8.283 -6.155 1.00 83.88 80 ASP A O 1
ATOM 641 N N . ALA A 1 81 ? 7.901 -8.387 -8.006 1.00 83.38 81 ALA A N 1
ATOM 642 C CA . ALA A 1 81 ? 9.049 -7.676 -7.424 1.00 83.38 81 ALA A CA 1
ATOM 643 C C . ALA A 1 81 ? 8.766 -6.210 -7.017 1.00 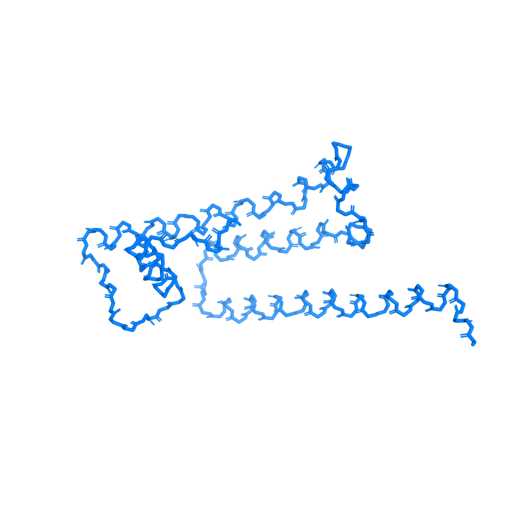83.38 81 ALA A C 1
ATOM 645 O O . ALA A 1 81 ? 9.426 -5.682 -6.118 1.00 83.38 81 ALA A O 1
ATOM 646 N N . ILE A 1 82 ? 7.816 -5.542 -7.683 1.00 83.12 82 ILE A N 1
ATOM 647 C CA . ILE A 1 82 ? 7.388 -4.169 -7.362 1.00 83.12 82 ILE A CA 1
ATOM 648 C C . ILE A 1 82 ? 6.393 -4.168 -6.199 1.00 83.12 82 ILE A C 1
ATOM 650 O O . ILE A 1 82 ? 6.492 -3.326 -5.309 1.00 83.12 82 ILE A O 1
ATOM 654 N N . PHE A 1 83 ? 5.433 -5.096 -6.210 1.00 84.06 83 PHE A N 1
ATOM 655 C CA . PHE A 1 83 ? 4.303 -5.104 -5.283 1.00 84.06 83 PHE A CA 1
ATOM 656 C C . PHE A 1 83 ? 4.565 -5.874 -3.986 1.00 84.06 83 PHE A C 1
ATOM 658 O O . PHE A 1 83 ? 3.992 -5.514 -2.963 1.00 84.06 83 PHE A O 1
ATOM 665 N N . GLN A 1 84 ? 5.483 -6.844 -3.972 1.00 87.38 84 GLN A N 1
ATOM 666 C CA . GLN A 1 84 ? 5.800 -7.634 -2.775 1.00 87.38 84 GLN A CA 1
ATOM 667 C C . GLN A 1 84 ? 6.113 -6.779 -1.526 1.00 87.38 84 GLN A C 1
ATOM 669 O O . GLN A 1 84 ? 5.624 -7.111 -0.445 1.00 87.38 84 GLN A O 1
ATOM 674 N N . PRO A 1 85 ? 6.884 -5.672 -1.598 1.00 85.19 85 PRO A N 1
ATOM 675 C CA . PRO A 1 85 ? 7.106 -4.824 -0.425 1.00 85.19 85 PRO A CA 1
ATOM 676 C C . PRO A 1 85 ? 5.806 -4.225 0.138 1.00 85.19 85 PRO A C 1
ATOM 678 O O . PRO A 1 85 ? 5.684 -4.040 1.351 1.00 85.19 85 PRO A O 1
ATOM 681 N N . PHE A 1 86 ? 4.820 -3.960 -0.723 1.00 85.69 86 PHE A N 1
ATOM 682 C CA . PHE A 1 86 ? 3.518 -3.427 -0.330 1.00 85.69 86 PHE A CA 1
ATOM 683 C C . PHE A 1 86 ? 2.608 -4.477 0.311 1.00 85.69 86 PHE A C 1
ATOM 685 O O . PHE A 1 86 ? 1.758 -4.091 1.111 1.00 85.69 86 PHE A O 1
ATOM 692 N N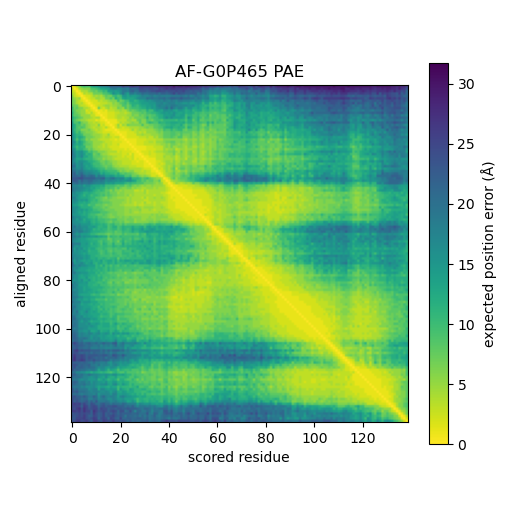 . ASP A 1 87 ? 2.805 -5.776 0.062 1.00 87.38 87 ASP A N 1
ATOM 693 C CA . ASP A 1 87 ? 2.028 -6.835 0.729 1.00 87.38 87 ASP A CA 1
ATOM 694 C C . ASP A 1 87 ? 2.182 -6.755 2.251 1.00 87.38 87 ASP A C 1
ATOM 696 O O . ASP A 1 87 ? 1.201 -6.787 2.995 1.00 87.38 87 ASP A O 1
ATOM 700 N N . TRP A 1 88 ? 3.412 -6.544 2.729 1.00 88.88 88 TRP A N 1
ATOM 701 C CA . TRP A 1 88 ? 3.666 -6.366 4.158 1.00 88.88 88 TRP A CA 1
ATOM 702 C C . TRP A 1 88 ? 3.015 -5.088 4.710 1.00 88.88 88 TRP A C 1
ATOM 704 O O . TRP A 1 88 ? 2.485 -5.090 5.824 1.00 88.88 88 TRP A O 1
ATOM 714 N N . VAL A 1 89 ? 3.038 -3.994 3.940 1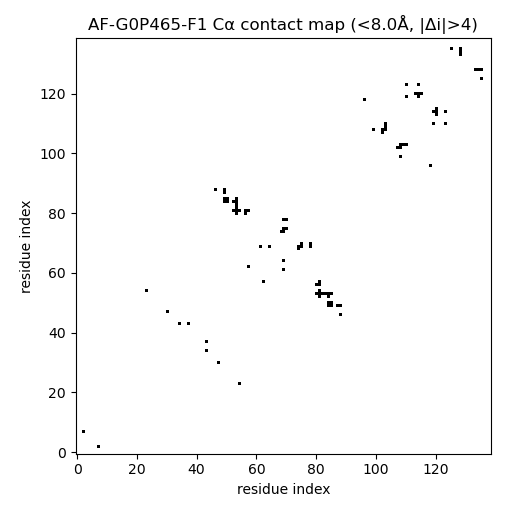.00 86.00 89 VAL A N 1
ATOM 715 C CA . VAL A 1 89 ? 2.393 -2.725 4.323 1.00 86.00 89 VAL A CA 1
ATOM 716 C C . VAL A 1 89 ? 0.883 -2.922 4.438 1.00 86.00 89 VAL A C 1
ATOM 718 O O . VAL A 1 89 ? 0.275 -2.515 5.426 1.00 86.00 89 VAL A O 1
ATOM 721 N N . LEU A 1 90 ? 0.287 -3.622 3.473 1.00 85.75 90 LEU A N 1
ATOM 722 C CA . LEU A 1 90 ? -1.125 -3.973 3.474 1.00 85.75 90 LEU A CA 1
ATOM 723 C C . LEU A 1 90 ? -1.488 -4.830 4.695 1.00 85.75 90 LEU A C 1
ATOM 725 O O . LEU A 1 90 ? -2.501 -4.578 5.346 1.00 85.75 90 LEU A O 1
ATOM 729 N N . GLU A 1 91 ? -0.667 -5.820 5.043 1.00 88.56 91 GLU A N 1
ATOM 730 C CA . GLU A 1 91 ? -0.861 -6.638 6.244 1.00 88.56 91 GLU A CA 1
ATOM 731 C C . GLU A 1 91 ? -0.742 -5.835 7.544 1.00 88.56 91 GLU A C 1
ATOM 733 O O . GLU A 1 91 ? -1.482 -6.089 8.497 1.00 88.56 91 GLU A O 1
ATOM 738 N N . LEU A 1 92 ? 0.177 -4.869 7.619 1.00 86.88 92 LEU A N 1
ATOM 739 C CA . LEU A 1 92 ? 0.271 -3.957 8.758 1.00 86.88 92 LEU A CA 1
ATOM 740 C C . LEU A 1 92 ? -1.017 -3.134 8.902 1.00 86.88 92 LEU A C 1
ATOM 742 O O . LEU A 1 92 ? -1.600 -3.103 9.986 1.00 86.88 92 LEU A O 1
ATOM 746 N N . THR A 1 93 ? -1.502 -2.540 7.810 1.00 86.25 93 THR A N 1
ATOM 747 C CA . THR A 1 93 ? -2.754 -1.772 7.799 1.00 86.25 93 THR A CA 1
ATOM 748 C C . THR A 1 93 ? -3.947 -2.637 8.203 1.00 86.25 93 THR A C 1
ATOM 750 O O . THR A 1 93 ? -4.715 -2.241 9.077 1.00 86.25 93 THR A O 1
ATOM 753 N N . LYS A 1 94 ? -4.066 -3.859 7.665 1.00 88.19 94 LYS A N 1
ATOM 754 C CA . LYS A 1 94 ? -5.120 -4.816 8.049 1.00 88.19 94 LYS A CA 1
ATOM 755 C C . LYS A 1 94 ? -5.100 -5.136 9.545 1.00 88.19 94 LYS A C 1
ATOM 757 O O . LYS A 1 94 ? -6.157 -5.182 10.167 1.00 88.19 94 LYS A O 1
ATOM 762 N N . ARG A 1 95 ? -3.916 -5.337 10.134 1.00 88.62 95 ARG A N 1
ATOM 763 C CA . ARG A 1 95 ? -3.770 -5.598 11.577 1.00 88.62 95 ARG A CA 1
ATOM 764 C C . ARG A 1 95 ? -4.198 -4.404 12.426 1.00 88.62 95 ARG A C 1
ATOM 766 O O . ARG A 1 95 ? -4.888 -4.605 13.419 1.00 88.62 95 ARG A O 1
ATOM 773 N N . ASN A 1 96 ? -3.832 -3.186 12.028 1.00 86.31 96 ASN A N 1
ATOM 774 C CA . ASN A 1 96 ? -4.237 -1.969 12.736 1.00 86.31 96 ASN A CA 1
ATOM 775 C C . ASN A 1 96 ? -5.751 -1.735 12.660 1.00 86.31 96 ASN A C 1
ATOM 777 O O . ASN A 1 96 ? -6.365 -1.452 13.684 1.00 86.31 96 ASN A O 1
ATOM 781 N N . ILE A 1 97 ? -6.358 -1.932 11.484 1.00 87.38 97 ILE A N 1
ATOM 782 C CA . ILE A 1 97 ? -7.817 -1.846 11.317 1.00 87.38 97 ILE A CA 1
ATOM 783 C C . ILE A 1 97 ? -8.505 -2.885 12.198 1.00 87.38 97 ILE A C 1
ATOM 785 O O . ILE A 1 97 ? -9.396 -2.534 12.963 1.00 87.38 97 ILE A O 1
ATOM 789 N N . LYS A 1 98 ? -8.068 -4.150 12.137 1.00 88.94 98 LYS A N 1
ATOM 790 C CA . LYS A 1 98 ? -8.639 -5.215 12.965 1.00 88.94 98 LYS A CA 1
ATOM 791 C C . LYS A 1 98 ? -8.551 -4.877 14.451 1.00 88.94 98 LYS A C 1
ATOM 793 O O . LYS A 1 98 ? -9.547 -4.982 15.147 1.00 88.94 98 LYS A O 1
ATOM 798 N N . LYS A 1 99 ? -7.389 -4.413 14.916 1.00 88.56 99 LYS A N 1
ATOM 799 C CA . LYS A 1 99 ? -7.206 -4.002 16.310 1.00 88.56 99 LYS A CA 1
ATOM 800 C C . LYS A 1 99 ? -8.195 -2.903 16.711 1.00 88.56 99 LYS A C 1
ATOM 802 O O . LYS A 1 99 ? -8.786 -3.002 17.777 1.00 88.56 99 LYS A O 1
ATOM 807 N N . ARG A 1 100 ? -8.394 -1.885 15.866 1.00 84.56 100 ARG A N 1
ATOM 808 C CA . ARG A 1 100 ? -9.353 -0.800 16.129 1.00 84.56 100 ARG A CA 1
ATOM 809 C C . ARG A 1 100 ? -10.793 -1.321 16.175 1.00 84.56 100 ARG A C 1
ATOM 811 O O . ARG A 1 100 ? -11.537 -0.938 17.067 1.00 84.56 100 ARG A O 1
ATOM 818 N N . VAL A 1 101 ? -11.167 -2.218 15.263 1.00 87.06 101 VAL A N 1
ATOM 819 C CA . VAL A 1 101 ? -12.493 -2.862 15.258 1.00 87.06 101 VAL A CA 1
ATOM 820 C C . VAL A 1 101 ? -12.706 -3.688 16.528 1.00 87.06 101 VAL A C 1
ATOM 822 O O . VAL A 1 101 ? -13.712 -3.494 17.200 1.00 87.06 101 VAL A O 1
ATOM 825 N N . ASP A 1 102 ? -11.737 -4.521 16.914 1.00 88.94 102 ASP A N 1
ATOM 826 C CA . ASP A 1 102 ? -11.808 -5.330 18.136 1.00 88.94 102 ASP A CA 1
ATOM 827 C C . ASP A 1 102 ? -11.936 -4.433 19.394 1.00 88.94 102 ASP A C 1
ATOM 829 O O . ASP A 1 102 ? -12.667 -4.767 20.325 1.00 88.94 102 ASP A O 1
ATOM 833 N N . GLN A 1 103 ? -11.269 -3.268 19.416 1.00 86.94 103 GLN A N 1
ATOM 834 C CA . GLN A 1 103 ? -11.388 -2.270 20.493 1.00 86.94 103 GLN A CA 1
ATOM 835 C C . GLN A 1 103 ? -12.755 -1.569 20.525 1.00 86.94 103 GLN A C 1
ATOM 837 O O . GLN A 1 103 ? -13.235 -1.208 21.598 1.00 86.94 103 GLN A O 1
ATOM 842 N N . ILE A 1 104 ? -13.393 -1.374 19.368 1.00 86.00 104 ILE A N 1
ATOM 843 C CA . ILE A 1 104 ? -14.762 -0.846 19.286 1.00 86.00 104 ILE A CA 1
ATOM 844 C C . ILE A 1 104 ? -15.758 -1.885 19.806 1.00 86.00 104 ILE A C 1
ATOM 846 O O . ILE A 1 104 ? -16.652 -1.554 20.582 1.00 86.00 104 ILE A O 1
ATOM 850 N N . GLU A 1 105 ? -15.587 -3.152 19.421 1.00 85.62 105 GLU A N 1
ATOM 851 C CA . GLU A 1 105 ? -16.440 -4.255 19.875 1.00 85.62 105 GLU A CA 1
ATOM 852 C C . GLU A 1 105 ? -16.318 -4.507 21.383 1.00 85.62 105 GLU A C 1
ATOM 854 O O . GLU A 1 105 ? -17.317 -4.791 22.045 1.00 85.62 105 GLU A O 1
ATOM 859 N N . SER A 1 106 ? -15.113 -4.371 21.947 1.00 87.94 106 SER A N 1
ATOM 860 C CA . SER A 1 106 ? -14.881 -4.503 23.389 1.00 87.94 106 SER A CA 1
ATOM 861 C C . SER A 1 106 ? -15.378 -3.303 24.205 1.00 87.94 106 SER A C 1
ATOM 863 O O . SER A 1 106 ? -15.451 -3.394 25.432 1.00 87.94 106 SER A O 1
ATOM 865 N N . GLY A 1 107 ? -15.720 -2.188 23.547 1.00 82.62 107 GLY A N 1
ATOM 866 C CA . GLY A 1 107 ? -16.088 -0.923 24.186 1.00 82.62 107 GLY A CA 1
ATOM 867 C C . GLY A 1 107 ? -14.901 -0.131 24.748 1.00 82.62 107 GLY A C 1
ATOM 868 O O . GLY A 1 107 ? -15.113 0.843 25.465 1.00 82.62 107 GLY A O 1
ATOM 869 N N . GLU A 1 108 ? -13.662 -0.537 24.445 1.00 82.69 108 GLU A N 1
ATOM 870 C CA . GLU A 1 108 ? -12.436 0.189 24.810 1.00 82.69 108 GLU A CA 1
ATOM 871 C C . GLU A 1 108 ? -12.266 1.469 23.974 1.00 82.69 108 GLU A C 1
ATOM 873 O O . GLU A 1 108 ? -11.766 2.474 24.477 1.00 82.69 108 GLU A O 1
ATOM 878 N N . HIS A 1 109 ? -12.713 1.445 22.713 1.00 80.12 109 HIS A N 1
ATOM 879 C CA . HIS A 1 109 ? -12.717 2.591 21.801 1.00 80.12 109 HIS A CA 1
ATOM 880 C C . HIS A 1 109 ? -14.155 2.981 21.457 1.00 80.12 109 HIS A C 1
ATOM 882 O O . HIS A 1 109 ? -14.899 2.190 20.880 1.00 80.12 109 HIS A O 1
ATOM 888 N N . VAL A 1 110 ? -14.559 4.202 21.803 1.00 78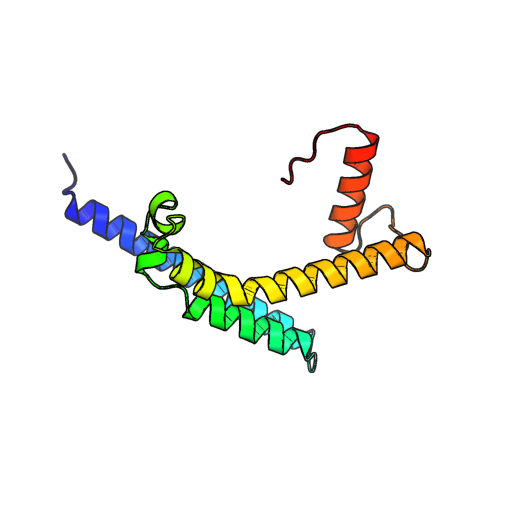.69 110 VAL A N 1
ATOM 889 C CA . VAL A 1 110 ? -15.909 4.703 21.523 1.00 78.69 110 VAL A CA 1
ATOM 890 C C . VAL A 1 110 ? -15.854 5.591 20.288 1.00 78.69 110 VAL A C 1
ATOM 892 O O . VAL A 1 110 ? -15.135 6.582 20.272 1.00 78.69 110 VAL A O 1
ATOM 895 N N . LEU A 1 111 ? -16.635 5.249 19.261 1.00 77.75 111 LEU A N 1
ATOM 896 C CA . LEU A 1 111 ? -16.839 6.137 18.118 1.00 77.75 111 LEU A CA 1
ATOM 897 C C . LEU A 1 111 ? -17.702 7.322 18.570 1.00 77.75 111 LEU A C 1
ATOM 899 O O . LEU A 1 111 ? -18.884 7.150 18.876 1.00 77.75 111 LEU A O 1
ATOM 903 N N . HIS A 1 112 ? -17.096 8.502 18.654 1.00 76.62 112 HIS A N 1
ATOM 904 C CA . HIS A 1 112 ? -17.787 9.752 18.959 1.00 76.62 112 HIS A CA 1
ATOM 905 C C . HIS A 1 112 ? -18.604 10.252 17.751 1.00 76.62 112 HIS A C 1
ATOM 907 O O . HIS A 1 112 ? -18.422 9.786 16.628 1.00 76.62 112 HIS A O 1
ATOM 913 N N . ASP A 1 113 ? -19.531 11.194 17.978 1.00 73.25 113 ASP A N 1
ATOM 914 C CA . ASP A 1 113 ? -20.359 11.778 16.904 1.00 73.25 113 ASP A CA 1
ATOM 915 C C . ASP A 1 113 ? -19.512 12.507 15.841 1.00 73.25 113 ASP A C 1
ATOM 917 O O . ASP A 1 113 ? -19.911 12.592 14.677 1.00 73.25 113 ASP A O 1
ATOM 921 N N . GLU A 1 114 ? -18.326 12.987 16.227 1.00 78.25 114 GLU A N 1
ATOM 922 C CA . GLU A 1 114 ? -17.289 13.475 15.320 1.00 78.25 114 GLU A CA 1
ATOM 923 C C . GLU A 1 114 ? -16.100 12.502 15.321 1.00 78.25 114 GLU A C 1
ATOM 925 O O . GLU A 1 114 ? -15.671 12.06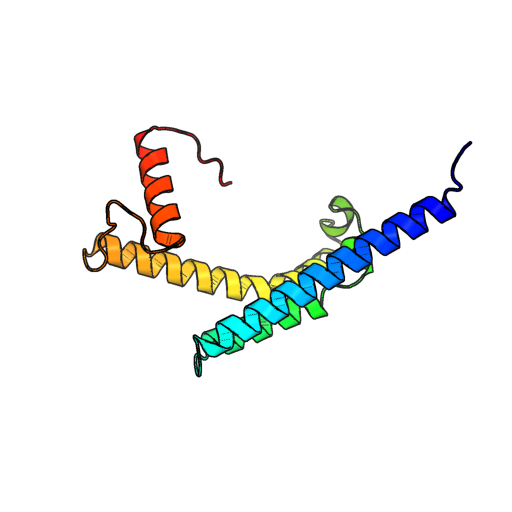6 16.390 1.00 78.25 114 GLU A O 1
ATOM 930 N N . PRO A 1 115 ? -15.564 12.140 14.143 1.00 77.94 115 PRO A N 1
ATOM 931 C CA . PRO A 1 115 ? -14.439 11.225 14.067 1.00 77.94 115 PRO A CA 1
ATOM 932 C C . PRO A 1 115 ? -13.143 11.913 14.500 1.00 77.94 115 PRO A C 1
ATOM 934 O O . PRO A 1 115 ? -12.747 12.926 13.921 1.00 77.94 115 PRO A O 1
ATOM 937 N N . ASP A 1 116 ? -12.445 11.309 15.460 1.00 79.75 116 ASP A N 1
ATOM 938 C CA . ASP A 1 116 ? -11.147 11.800 15.935 1.00 79.75 116 ASP A CA 1
ATOM 939 C C . ASP A 1 116 ? -10.029 11.586 14.901 1.00 79.75 116 ASP A C 1
ATOM 941 O O . ASP A 1 116 ? -9.049 12.334 14.857 1.00 79.75 116 ASP A O 1
ATOM 945 N N . ASP A 1 117 ? -10.166 10.569 14.042 1.00 84.88 117 ASP A N 1
ATOM 946 C CA . ASP A 1 117 ? -9.227 10.296 12.960 1.00 84.88 117 ASP A CA 1
ATOM 947 C C . ASP A 1 117 ? -9.898 9.783 11.670 1.00 84.88 117 ASP A C 1
ATOM 949 O O . ASP A 1 117 ? -11.100 9.518 11.590 1.00 84.88 117 ASP A O 1
ATOM 953 N N . PHE A 1 118 ? -9.091 9.655 10.610 1.00 84.12 118 PHE A N 1
ATOM 954 C CA . PHE A 1 118 ? -9.551 9.168 9.308 1.00 84.12 118 PHE A CA 1
ATOM 955 C C . PHE A 1 118 ? -10.107 7.738 9.346 1.00 84.12 118 PHE A C 1
ATOM 957 O O . PHE A 1 118 ? -10.974 7.412 8.534 1.00 84.12 118 PHE A O 1
ATOM 964 N N . LEU A 1 119 ? -9.598 6.876 10.231 1.00 84.00 119 LEU A N 1
ATOM 965 C CA . LEU A 1 119 ? -10.050 5.492 10.332 1.00 84.00 119 LEU A CA 1
ATOM 966 C C . LEU A 1 119 ? -11.428 5.433 10.995 1.00 84.00 119 LEU A C 1
ATOM 968 O O . LEU A 1 119 ? -12.302 4.726 10.501 1.00 84.00 119 LEU A O 1
ATOM 972 N N . ASP A 1 120 ? -11.651 6.224 12.036 1.00 85.81 120 ASP A N 1
ATOM 973 C CA . ASP A 1 120 ? -12.938 6.348 12.709 1.00 85.81 120 ASP A CA 1
ATOM 974 C C . ASP A 1 120 ? -13.987 6.932 11.755 1.00 85.81 120 ASP A C 1
ATOM 976 O O . ASP A 1 120 ? -15.063 6.354 11.598 1.00 85.81 120 ASP A O 1
ATOM 980 N N . ALA A 1 121 ? -13.638 7.982 10.999 1.00 87.88 121 ALA A N 1
ATOM 981 C CA . ALA A 1 121 ? -14.505 8.538 9.955 1.00 87.88 121 ALA A CA 1
ATOM 982 C C . ALA A 1 121 ? -14.896 7.482 8.909 1.00 87.88 121 ALA A C 1
ATOM 984 O O . ALA A 1 121 ? -16.051 7.402 8.476 1.00 87.88 121 ALA A O 1
ATOM 985 N N . TYR A 1 122 ? -13.928 6.658 8.503 1.00 85.81 122 TYR A N 1
ATOM 986 C CA . TYR A 1 122 ? -14.141 5.585 7.542 1.00 85.81 122 TYR A CA 1
ATOM 987 C C . TYR A 1 122 ? -15.058 4.487 8.100 1.00 85.81 122 TYR A C 1
ATOM 989 O O . TYR A 1 122 ? -16.017 4.096 7.433 1.00 85.81 122 TYR A O 1
ATOM 997 N N . LEU A 1 123 ? -14.820 4.027 9.331 1.00 85.88 123 LEU A N 1
ATOM 998 C CA . LEU A 1 123 ? -15.638 3.006 9.990 1.00 85.88 123 LEU A CA 1
ATOM 999 C C . LEU A 1 123 ? -17.072 3.497 10.240 1.00 85.88 123 LEU A C 1
ATOM 1001 O O . LEU A 1 123 ? -18.023 2.762 9.968 1.00 85.88 123 LEU A O 1
ATOM 1005 N N . MET A 1 124 ? -17.245 4.747 10.676 1.00 87.50 124 MET A N 1
ATOM 1006 C CA . MET A 1 124 ? -18.562 5.373 10.835 1.00 87.50 124 MET A CA 1
ATOM 1007 C C . MET A 1 124 ? -19.318 5.429 9.510 1.00 87.50 124 MET A C 1
ATOM 1009 O O . MET A 1 124 ? -20.499 5.079 9.451 1.00 87.50 124 MET A O 1
ATOM 1013 N N . LYS A 1 125 ? -18.638 5.820 8.425 1.00 87.44 125 LYS A N 1
ATOM 1014 C CA . LYS A 1 125 ? -19.238 5.826 7.090 1.00 87.44 125 LYS A CA 1
ATOM 1015 C C . LYS A 1 125 ? -19.648 4.420 6.653 1.00 87.44 125 LYS A C 1
ATOM 1017 O O . LYS A 1 125 ? -20.777 4.247 6.215 1.00 87.44 125 LYS A O 1
ATOM 1022 N N . MET A 1 126 ? -18.793 3.411 6.832 1.00 85.25 126 MET A N 1
ATOM 1023 C CA . MET A 1 126 ? -19.141 2.023 6.504 1.00 85.25 126 MET A CA 1
ATOM 1024 C C . MET A 1 126 ? -20.380 1.536 7.266 1.00 85.25 126 MET A C 1
ATOM 1026 O O . MET A 1 126 ? -21.252 0.900 6.678 1.00 85.25 126 MET A O 1
ATOM 1030 N N . GLN A 1 127 ? -20.482 1.841 8.563 1.00 83.88 127 GLN A N 1
ATOM 1031 C CA . GLN A 1 127 ? -21.659 1.489 9.362 1.00 83.88 127 GLN A CA 1
ATOM 1032 C C . GLN A 1 127 ? -22.917 2.221 8.883 1.00 83.88 127 GLN A C 1
ATOM 1034 O O . GLN A 1 127 ? -24.000 1.635 8.861 1.00 83.88 127 GLN A O 1
ATOM 1039 N N . LYS A 1 128 ? -22.786 3.492 8.494 1.00 86.00 128 LYS A N 1
ATOM 1040 C CA . LYS A 1 128 ? -23.883 4.276 7.924 1.00 86.00 128 LYS A CA 1
ATOM 1041 C C . LYS A 1 128 ? -24.355 3.688 6.593 1.00 86.00 128 LYS A C 1
ATOM 1043 O O . LYS A 1 128 ? -25.544 3.417 6.458 1.00 86.00 128 LYS A O 1
ATOM 1048 N N . ASP A 1 129 ? -23.436 3.409 5.672 1.00 85.62 129 ASP A N 1
ATOM 1049 C CA . ASP A 1 129 ? -23.742 2.841 4.354 1.00 85.62 129 ASP A CA 1
ATOM 1050 C C . ASP A 1 129 ? -24.424 1.462 4.493 1.00 85.62 129 ASP A C 1
ATOM 1052 O O . ASP A 1 129 ? -25.405 1.177 3.805 1.00 85.62 129 ASP A O 1
ATOM 1056 N N . GLN A 1 130 ? -23.992 0.640 5.463 1.00 83.06 130 GLN A N 1
ATOM 1057 C CA . GLN A 1 130 ? -24.652 -0.629 5.807 1.00 83.06 130 GLN A CA 1
ATOM 1058 C C . GLN A 1 130 ? -26.084 -0.443 6.328 1.00 83.06 130 GLN A C 1
ATOM 1060 O O . GLN A 1 130 ? -26.973 -1.204 5.949 1.00 83.06 130 GLN A O 1
ATOM 1065 N N . ARG A 1 131 ? -26.327 0.551 7.195 1.00 83.75 131 ARG A N 1
ATOM 1066 C CA . ARG A 1 131 ? -27.676 0.857 7.707 1.00 83.75 131 ARG A CA 1
ATOM 1067 C C . ARG A 1 131 ? -28.600 1.388 6.615 1.00 83.75 131 ARG A C 1
ATOM 1069 O O . ARG A 1 131 ? -29.790 1.092 6.634 1.00 83.75 131 ARG A O 1
ATOM 1076 N N . GLU A 1 132 ? -28.059 2.170 5.688 1.00 87.88 132 GLU A N 1
ATOM 1077 C CA . GLU A 1 132 ? -28.805 2.789 4.589 1.00 87.88 132 GLU A CA 1
ATOM 1078 C C . GLU A 1 132 ? -28.989 1.844 3.387 1.00 87.88 132 GLU A C 1
ATOM 1080 O O . GLU A 1 132 ? -29.736 2.166 2.464 1.00 87.88 132 GLU A O 1
ATOM 1085 N N . GLY A 1 133 ? -28.361 0.660 3.401 1.00 77.75 133 GLY A N 1
ATOM 1086 C CA . GLY A 1 133 ? -28.455 -0.326 2.321 1.00 77.75 133 GLY A CA 1
ATOM 1087 C C . GLY A 1 133 ? -27.832 0.155 1.007 1.00 77.75 133 GLY A C 1
ATOM 1088 O O . GLY A 1 133 ? -28.211 -0.318 -0.064 1.00 77.75 133 GLY A O 1
ATOM 1089 N N . VAL A 1 134 ? -26.909 1.115 1.083 1.00 77.56 134 VAL A N 1
ATOM 1090 C CA . VAL A 1 134 ? -26.217 1.694 -0.071 1.00 77.56 134 VAL A CA 1
ATOM 1091 C C . VAL A 1 134 ? -25.048 0.783 -0.436 1.00 77.56 134 VAL A C 1
ATOM 1093 O O . VAL A 1 134 ? -24.269 0.386 0.433 1.00 77.56 134 VAL A O 1
ATOM 1096 N N . GLU A 1 135 ? -24.905 0.436 -1.719 1.00 66.19 135 GLU A N 1
ATOM 1097 C CA . GLU A 1 135 ? -23.704 -0.269 -2.174 1.00 66.19 135 GLU A CA 1
ATOM 1098 C C . GLU A 1 135 ? -22.464 0.587 -1.895 1.00 66.19 135 GLU A C 1
ATOM 1100 O O . GLU A 1 135 ? -22.372 1.746 -2.310 1.00 66.19 135 GLU A O 1
ATOM 1105 N N . SER A 1 136 ? -21.499 -0.005 -1.188 1.00 60.19 136 SER A N 1
ATOM 1106 C CA . SER A 1 136 ? -20.208 0.624 -0.923 1.00 60.19 136 SER A CA 1
ATOM 1107 C C . SER A 1 136 ? -19.565 1.060 -2.237 1.00 60.19 136 SER A C 1
ATOM 1109 O O . SER A 1 136 ? -19.357 0.256 -3.140 1.00 60.19 136 SER A O 1
ATOM 1111 N N . THR A 1 137 ? -19.183 2.334 -2.326 1.00 61.09 137 THR A N 1
ATOM 1112 C CA . THR A 1 137 ? -18.407 2.860 -3.466 1.00 61.09 137 THR A CA 1
ATOM 1113 C C . THR A 1 137 ? -16.943 2.395 -3.429 1.00 61.09 137 THR A C 1
ATOM 1115 O O . THR A 1 137 ? -16.179 2.649 -4.357 1.00 61.09 137 THR A O 1
ATOM 1118 N N . PHE A 1 138 ? -16.534 1.736 -2.345 1.00 52.56 138 PHE A N 1
ATOM 1119 C CA . PHE A 1 138 ? -15.192 1.210 -2.150 1.00 52.56 138 PHE A CA 1
ATOM 1120 C C . PHE A 1 138 ? -15.206 -0.296 -2.447 1.00 52.56 138 PHE A C 1
ATOM 1122 O O . PHE A 1 138 ? -15.657 -1.086 -1.614 1.00 52.56 138 PHE A O 1
ATOM 1129 N N . THR A 1 139 ? -14.745 -0.659 -3.646 1.00 36.81 139 THR A N 1
ATOM 1130 C CA . THR A 1 139 ? -14.495 -2.033 -4.134 1.00 36.81 139 THR A CA 1
ATOM 1131 C C . THR A 1 139 ? -13.032 -2.208 -4.487 1.00 36.81 139 THR A C 1
ATOM 1133 O O . THR A 1 139 ? -12.469 -1.253 -5.072 1.00 36.81 139 THR A O 1
#

Sequence (139 aa):
MSVPPLVRMSVCLSVFMSGCLSVSLYVQMSLETISLAFQNDQNFDKLKTNLSKGFENTGFLDIFCPVHILQSKWLKWRQDAIFQPFDWVLELTKRNIKKRVDQIESGEHVLHDEPDDFLDAYLMKMQKDQREGVESTFT

Mean predicted aligned error: 10.35 Å

Organism: Caenorhabditis brenneri (NCBI:txid135651)

Solvent-accessible surface area (backbone atoms only — not comparable to full-atom values): 8085 Å² total; per-residue (Å²): 136,84,79,56,70,68,58,56,51,51,52,54,49,51,56,48,53,52,50,54,51,50,51,55,50,47,53,52,54,50,50,56,57,49,48,68,78,47,69,91,40,70,66,55,57,51,45,53,52,26,52,52,50,24,56,71,53,53,51,77,68,64,73,74,43,54,67,74,58,51,72,28,83,84,35,37,71,59,47,48,62,28,45,52,40,49,53,58,51,52,52,52,51,52,51,52,52,48,52,54,50,54,30,41,75,71,62,78,41,78,89,56,101,63,56,92,45,74,65,51,44,48,54,53,47,53,55,48,33,62,75,70,70,48,82,72,91,80,125

Radius of gyration: 20.54 Å; Cα contacts (8 Å, |Δi|>4): 51; chains: 1; bounding box: 42×36×63 Å

Secondary structure (DSSP, 8-state):
-PPPHHHHHHHHHHHHHHHHHHHHHHHHHHHHHHHHHTTT-HHHHHHHHHHHHHHHT--HHHHHS-HHHHTSTTTHHHHHHHHHHHHHHHHHHHHHHHHHHHHHHTTSS---SS-SSHHHHHHHHHHHHHHHTPPPS--

pLDDT: mean 78.87, std 8.58, range [36.81, 88.94]